Protein AF-A0A4W2DRZ0-F1 (afdb_monomer_lite)

Radius of gyration: 16.77 Å; chains: 1; bounding box: 37×35×49 Å

pLDDT: mean 76.99, std 22.67, range [29.78, 97.44]

Structure (mmCIF, N/CA/C/O backbone):
data_AF-A0A4W2DRZ0-F1
#
_entry.id   AF-A0A4W2DRZ0-F1
#
loop_
_atom_site.group_PDB
_atom_site.id
_atom_site.type_symbol
_atom_site.label_atom_id
_atom_site.label_alt_id
_atom_site.label_comp_id
_atom_site.label_asym_id
_atom_site.label_entity_id
_atom_site.label_seq_id
_atom_site.pdbx_PDB_ins_code
_atom_site.Cartn_x
_atom_site.Cartn_y
_atom_site.Cartn_z
_atom_site.occupancy
_atom_site.B_iso_or_equiv
_atom_site.auth_seq_id
_atom_site.auth_comp_id
_atom_site.auth_asym_id
_atom_site.auth_atom_id
_atom_site.pdbx_PDB_model_num
ATOM 1 N N . MET A 1 1 ? 17.351 -11.139 -10.047 1.00 46.47 1 MET A N 1
ATOM 2 C CA . MET A 1 1 ? 17.031 -11.389 -8.626 1.00 46.47 1 MET A CA 1
ATOM 3 C C . MET A 1 1 ? 15.765 -10.600 -8.319 1.00 46.47 1 MET A C 1
ATOM 5 O O . MET A 1 1 ? 15.829 -9.377 -8.398 1.00 46.47 1 MET A O 1
ATOM 9 N N . PRO A 1 2 ? 14.609 -11.246 -8.095 1.00 58.09 2 PRO A N 1
ATOM 10 C CA . PRO A 1 2 ? 13.411 -10.535 -7.647 1.00 58.09 2 PRO A CA 1
ATOM 11 C C . PRO A 1 2 ? 13.673 -9.862 -6.288 1.00 58.09 2 PRO A C 1
ATOM 13 O O . PRO A 1 2 ? 14.437 -10.391 -5.487 1.00 58.09 2 PRO A O 1
ATOM 16 N N . CYS A 1 3 ? 13.036 -8.716 -6.010 1.00 65.19 3 CYS A N 1
ATOM 17 C CA . CYS A 1 3 ? 13.113 -8.059 -4.689 1.00 65.19 3 CYS A CA 1
ATOM 18 C C . CYS A 1 3 ? 12.355 -8.818 -3.584 1.00 65.19 3 CYS A C 1
ATOM 20 O O . CYS A 1 3 ? 12.276 -8.367 -2.451 1.00 65.19 3 CYS A O 1
ATOM 22 N N . VAL A 1 4 ? 11.816 -9.987 -3.924 1.00 57.69 4 VAL A N 1
ATOM 23 C CA . VAL A 1 4 ? 11.102 -10.921 -3.060 1.00 57.69 4 VAL A CA 1
ATOM 24 C C . VAL A 1 4 ? 11.818 -12.270 -3.138 1.00 57.69 4 VAL A C 1
ATOM 26 O O . VAL A 1 4 ? 12.198 -12.669 -4.241 1.00 57.69 4 VAL A O 1
ATOM 29 N N . PRO A 1 5 ? 11.992 -13.010 -2.028 1.00 39.47 5 PRO A N 1
ATOM 30 C CA . PRO A 1 5 ? 12.426 -14.399 -2.108 1.00 39.47 5 PRO A CA 1
ATOM 31 C C . PRO A 1 5 ? 11.386 -15.223 -2.882 1.00 39.47 5 PRO A C 1
ATOM 33 O O . PRO A 1 5 ? 10.212 -15.253 -2.526 1.00 39.47 5 PRO A O 1
ATOM 36 N N . THR A 1 6 ? 11.821 -15.874 -3.961 1.00 37.12 6 THR A N 1
ATOM 37 C CA . THR A 1 6 ? 10.984 -16.677 -4.861 1.00 37.12 6 THR A CA 1
ATOM 38 C C . THR A 1 6 ? 10.242 -17.774 -4.093 1.00 37.12 6 THR A C 1
ATOM 40 O O . THR A 1 6 ? 10.837 -18.793 -3.743 1.00 37.12 6 THR A O 1
ATOM 43 N N . LEU A 1 7 ? 8.938 -17.611 -3.871 1.00 39.66 7 LEU A N 1
ATOM 44 C CA . LEU A 1 7 ? 8.055 -18.712 -3.501 1.00 39.66 7 LEU A CA 1
ATOM 45 C C . LEU A 1 7 ? 7.063 -18.958 -4.641 1.00 39.66 7 LEU A C 1
ATOM 47 O O . LEU A 1 7 ? 6.184 -18.146 -4.899 1.00 39.66 7 LEU A O 1
ATOM 51 N N . LEU A 1 8 ? 7.239 -20.130 -5.262 1.00 36.38 8 LEU A N 1
ATOM 52 C CA . LEU A 1 8 ? 6.331 -20.858 -6.157 1.00 36.38 8 LEU A CA 1
ATOM 53 C C . LEU A 1 8 ? 6.255 -20.428 -7.636 1.00 36.3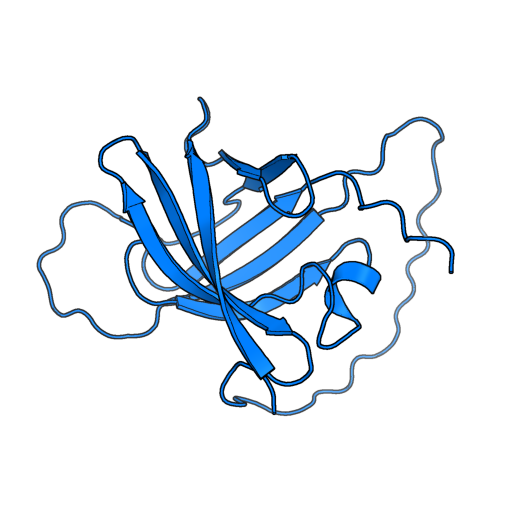8 8 LEU A C 1
ATOM 55 O O . LEU A 1 8 ? 5.526 -19.528 -8.025 1.00 36.38 8 LEU A O 1
ATOM 59 N N . GLY A 1 9 ? 6.966 -21.214 -8.456 1.00 30.34 9 GLY A N 1
ATOM 60 C CA . GLY A 1 9 ? 6.388 -22.025 -9.536 1.00 30.34 9 GLY A CA 1
ATOM 61 C C . GLY A 1 9 ? 5.597 -21.301 -10.621 1.00 30.34 9 GLY A C 1
ATOM 62 O O . GLY A 1 9 ? 4.398 -21.085 -10.480 1.00 30.34 9 GLY A O 1
ATOM 63 N N . GLU A 1 10 ? 6.260 -21.057 -11.751 1.00 36.66 10 GLU A N 1
ATOM 64 C CA . GLU A 1 10 ? 5.648 -20.644 -13.013 1.00 36.66 10 GLU A CA 1
ATOM 65 C C . GLU A 1 10 ? 4.472 -21.567 -13.377 1.00 36.66 10 GLU A C 1
ATOM 67 O O . GLU A 1 10 ? 4.652 -22.743 -13.700 1.00 36.66 10 GLU A O 1
ATOM 72 N N . ARG A 1 11 ? 3.248 -21.031 -13.333 1.00 34.81 11 ARG A N 1
ATOM 73 C CA . ARG A 1 11 ? 2.086 -21.632 -13.986 1.00 34.81 11 ARG A CA 1
ATOM 74 C C . ARG A 1 11 ? 1.738 -20.770 -15.191 1.00 34.81 11 ARG A C 1
ATOM 76 O O . ARG A 1 11 ? 1.434 -19.592 -15.063 1.00 34.81 11 ARG A O 1
ATOM 83 N N . THR A 1 12 ? 1.818 -21.389 -16.358 1.00 35.75 12 THR A N 1
ATOM 84 C CA . THR A 1 12 ? 1.424 -20.859 -17.661 1.00 35.75 12 THR A CA 1
ATOM 85 C C . THR A 1 12 ? -0.037 -20.401 -17.633 1.00 35.75 12 THR A C 1
ATOM 87 O O . THR A 1 12 ? -0.921 -21.190 -17.301 1.00 35.75 12 THR A O 1
ATOM 90 N N . GLU A 1 13 ? -0.299 -19.144 -18.001 1.00 34.00 13 GLU A N 1
ATOM 91 C CA . GLU A 1 13 ? -1.656 -18.627 -18.198 1.00 34.00 13 GLU A CA 1
ATOM 92 C C . GLU A 1 13 ? -2.023 -18.601 -19.685 1.00 34.00 13 GLU A C 1
ATOM 94 O O . GLU A 1 13 ? -1.267 -18.149 -20.547 1.00 34.00 13 GLU A O 1
ATOM 99 N N . HIS A 1 14 ? -3.213 -19.127 -19.970 1.00 35.00 14 HIS A N 1
ATOM 100 C CA . HIS A 1 14 ? -3.851 -19.121 -21.275 1.00 35.00 14 HIS A CA 1
ATOM 101 C C . HIS A 1 14 ? -4.446 -17.740 -21.571 1.00 35.00 14 HIS A C 1
ATOM 103 O O . HIS A 1 14 ? -5.181 -17.170 -20.767 1.00 35.00 14 HIS A O 1
ATOM 109 N N . THR A 1 15 ? -4.172 -17.231 -22.767 1.00 36.28 15 THR A N 1
ATOM 110 C CA . THR A 1 15 ? -4.742 -16.002 -23.316 1.00 36.28 15 THR A CA 1
ATOM 111 C C . THR A 1 15 ? -6.242 -16.155 -23.588 1.00 36.28 15 THR A C 1
ATOM 113 O O . THR A 1 15 ? -6.655 -16.788 -24.556 1.00 36.28 15 THR A O 1
ATOM 116 N N . GLY A 1 16 ? -7.070 -15.526 -22.753 1.00 29.78 16 GLY A N 1
ATOM 117 C CA . GLY A 1 16 ? -8.482 -15.259 -23.028 1.00 29.78 16 GLY A CA 1
ATOM 118 C C . GLY A 1 16 ? -8.703 -13.760 -23.217 1.00 29.78 16 GLY A C 1
ATOM 119 O O . GLY A 1 16 ? -8.703 -13.008 -22.249 1.00 29.78 16 GLY A O 1
ATOM 120 N N . VAL A 1 17 ? -8.878 -13.306 -24.461 1.00 36.09 17 VAL A N 1
ATOM 121 C CA . VAL A 1 17 ? -9.219 -11.907 -24.770 1.00 36.09 17 VAL A CA 1
ATOM 122 C C . VAL A 1 17 ? -10.742 -11.767 -24.762 1.00 36.09 17 VAL A C 1
ATOM 124 O O . VAL A 1 17 ? -11.404 -12.207 -25.700 1.00 36.09 17 VAL A O 1
ATOM 127 N N . SER A 1 18 ? -11.305 -11.147 -23.722 1.00 36.00 18 SER A N 1
ATOM 128 C CA . SER A 1 18 ? -12.694 -10.667 -23.736 1.00 36.00 18 SER A CA 1
ATOM 129 C C . SER A 1 18 ? -12.715 -9.213 -24.209 1.00 36.00 18 SER A C 1
ATOM 131 O O . SER A 1 18 ? -12.084 -8.342 -23.611 1.00 36.00 18 SER A O 1
ATOM 133 N N . GLY A 1 19 ? -1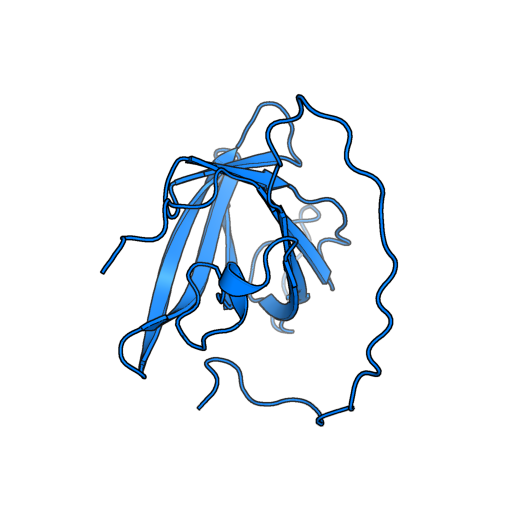3.383 -8.956 -25.335 1.00 37.19 19 GLY A N 1
ATOM 134 C CA . GLY A 1 19 ? -13.496 -7.626 -25.928 1.00 37.19 19 GLY A CA 1
ATOM 135 C C . GLY A 1 19 ? -14.652 -6.832 -25.327 1.00 37.19 19 GLY A C 1
ATOM 136 O O . GLY A 1 19 ? -15.809 -7.209 -25.501 1.00 37.19 19 GLY A O 1
ATOM 137 N N . GLU A 1 20 ? -14.355 -5.692 -24.700 1.00 35.53 20 GLU A N 1
ATOM 138 C CA . GLU A 1 20 ? -15.377 -4.785 -24.165 1.00 35.53 20 GLU A CA 1
ATOM 139 C C . GLU A 1 20 ? -15.528 -3.516 -25.025 1.00 35.53 20 GLU A C 1
ATOM 141 O O . GLU A 1 20 ? -14.551 -2.867 -25.421 1.00 35.53 20 GLU A O 1
ATOM 146 N N . ARG A 1 21 ? -16.783 -3.175 -25.355 1.00 37.78 21 ARG A N 1
ATOM 147 C CA . ARG A 1 21 ? -17.171 -2.020 -26.186 1.00 37.78 21 ARG A CA 1
ATOM 148 C C . ARG A 1 21 ? -16.902 -0.697 -25.455 1.00 37.78 21 ARG A C 1
ATOM 150 O O . ARG A 1 21 ? -17.258 -0.537 -24.295 1.00 37.78 21 ARG A O 1
ATOM 157 N N . ARG A 1 22 ? -16.303 0.274 -26.159 1.00 39.69 22 ARG A N 1
ATOM 158 C CA . ARG A 1 22 ? -15.952 1.609 -25.636 1.00 39.69 22 ARG A CA 1
ATOM 159 C C . ARG A 1 22 ? -17.124 2.591 -25.744 1.00 39.69 22 ARG A C 1
ATOM 161 O O . ARG A 1 22 ? -17.593 2.840 -26.850 1.00 39.69 22 ARG A O 1
ATOM 168 N N . SER A 1 23 ? -17.479 3.236 -24.633 1.00 31.33 23 SER A N 1
ATOM 169 C CA . SER A 1 23 ? -18.234 4.500 -24.621 1.00 31.33 23 SER A CA 1
ATOM 170 C C . SER A 1 23 ? -17.266 5.694 -24.520 1.00 31.33 23 SER A C 1
ATOM 172 O O . SER A 1 23 ? -16.301 5.615 -23.753 1.00 31.33 23 SER A O 1
ATOM 174 N N . PRO A 1 24 ? -17.463 6.797 -25.270 1.00 36.78 24 PRO A N 1
ATOM 175 C CA . PRO A 1 24 ? -16.589 7.965 -25.212 1.00 36.78 24 PRO A CA 1
ATOM 176 C C . PRO A 1 24 ? -17.001 8.897 -24.062 1.00 36.78 24 PRO A C 1
ATOM 178 O O . PRO A 1 24 ? -18.156 9.302 -23.991 1.00 36.78 24 PRO A O 1
ATOM 181 N N . GLY A 1 25 ? -16.059 9.252 -23.179 1.00 39.56 25 GLY A N 1
ATOM 182 C CA . GLY A 1 25 ? -16.252 10.328 -22.190 1.00 39.56 25 GLY A CA 1
ATOM 183 C C . GLY A 1 25 ? -15.763 10.065 -20.762 1.00 39.56 25 GLY A C 1
ATOM 184 O O . GLY A 1 25 ? -15.722 11.001 -19.974 1.00 39.56 25 GLY A O 1
ATOM 185 N N . MET A 1 26 ? -15.352 8.843 -20.408 1.00 32.78 26 MET A N 1
ATOM 186 C CA . MET A 1 26 ? -14.840 8.554 -19.062 1.00 32.78 26 MET A CA 1
ATOM 187 C C . MET A 1 26 ? -13.316 8.730 -19.026 1.00 32.78 26 MET A C 1
ATOM 189 O O . MET A 1 26 ? -12.596 8.052 -19.767 1.00 32.78 26 MET A O 1
ATOM 193 N N . HIS A 1 27 ? -12.803 9.608 -18.159 1.00 42.50 27 HIS A N 1
ATOM 194 C CA . HIS A 1 27 ? -11.394 9.553 -17.771 1.00 42.50 27 HIS A CA 1
ATOM 195 C C . HIS A 1 27 ? -11.122 8.136 -17.248 1.00 42.50 27 HIS A C 1
ATOM 197 O O . HIS A 1 27 ? -11.736 7.712 -16.274 1.00 42.50 27 HIS A O 1
ATOM 203 N N . ARG A 1 28 ? -10.269 7.359 -17.928 1.00 48.75 28 ARG A N 1
ATOM 204 C CA . ARG A 1 28 ? -9.933 6.008 -17.462 1.00 48.75 28 ARG A CA 1
ATOM 205 C C . ARG A 1 28 ? -9.195 6.134 -16.136 1.00 48.75 28 ARG A C 1
ATOM 207 O O . ARG A 1 28 ? -8.061 6.609 -16.107 1.00 48.75 28 ARG A O 1
ATOM 214 N N . HIS A 1 29 ? -9.850 5.722 -15.061 1.00 52.84 29 HIS A N 1
ATOM 215 C CA . HIS A 1 29 ? -9.191 5.460 -13.796 1.00 52.84 29 HIS A CA 1
ATOM 216 C C . HIS A 1 29 ? -8.353 4.201 -13.994 1.00 52.84 29 HIS A C 1
ATOM 218 O O . HIS A 1 29 ? -8.884 3.127 -14.271 1.00 52.84 29 HIS A O 1
ATOM 224 N N . TYR A 1 30 ? -7.033 4.362 -13.966 1.00 63.16 30 TYR A N 1
ATOM 225 C CA . TYR A 1 30 ? -6.123 3.231 -14.004 1.00 63.16 30 TYR A CA 1
ATOM 226 C C . TYR A 1 30 ? -5.860 2.815 -12.563 1.00 63.16 30 TYR A C 1
ATOM 228 O O . TYR A 1 30 ? -5.249 3.570 -11.805 1.00 63.16 30 TYR A O 1
ATOM 236 N N . GLY A 1 31 ? -6.367 1.641 -12.196 1.00 79.75 31 GLY A N 1
ATOM 237 C CA . GLY A 1 31 ? -6.098 0.999 -10.915 1.00 79.75 31 GLY A CA 1
ATOM 238 C C . GLY A 1 31 ? -4.965 -0.016 -11.032 1.00 79.75 31 GLY A C 1
ATOM 239 O O . GLY A 1 31 ? -4.898 -0.764 -12.020 1.00 79.75 31 GLY A O 1
ATOM 240 N N . THR A 1 32 ? -4.102 -0.039 -10.021 1.00 87.44 32 THR A N 1
ATOM 241 C CA . THR A 1 32 ? -3.163 -1.127 -9.739 1.00 87.44 32 THR A CA 1
ATOM 242 C C . THR A 1 32 ? -3.422 -1.626 -8.329 1.00 87.44 32 THR A C 1
ATOM 244 O O . THR A 1 32 ? -3.340 -0.842 -7.390 1.00 87.44 32 THR A O 1
ATOM 247 N N . CYS A 1 33 ? -3.730 -2.908 -8.178 1.00 93.19 33 CYS A N 1
ATOM 248 C CA . CYS A 1 33 ? -4.022 -3.523 -6.894 1.00 93.19 33 CYS A CA 1
ATOM 249 C C . CYS A 1 33 ? -2.918 -4.491 -6.471 1.00 93.19 33 CYS A C 1
ATOM 251 O O . CYS A 1 33 ? -2.325 -5.168 -7.311 1.00 93.19 33 CYS A O 1
ATOM 253 N N . PHE A 1 34 ? -2.681 -4.565 -5.167 1.00 93.06 34 PHE A N 1
ATOM 254 C CA . PHE A 1 34 ? -1.690 -5.403 -4.508 1.00 93.06 34 PHE A CA 1
ATOM 255 C C . PHE A 1 34 ? -2.403 -6.247 -3.459 1.00 93.06 34 PHE A C 1
ATOM 257 O O . PHE A 1 34 ? -3.101 -5.702 -2.606 1.00 93.06 34 PHE A O 1
ATOM 264 N N . LEU A 1 35 ? -2.204 -7.560 -3.503 1.00 92.44 35 LEU A N 1
ATOM 265 C CA . LEU A 1 35 ? -2.546 -8.460 -2.409 1.00 92.44 35 LEU A CA 1
ATOM 266 C C . LEU A 1 35 ? -1.292 -8.658 -1.565 1.00 92.44 35 LEU A C 1
ATOM 268 O O . LEU A 1 35 ? -0.275 -9.120 -2.087 1.00 92.44 35 LEU A O 1
ATOM 272 N N . ALA A 1 36 ? -1.368 -8.345 -0.276 1.00 92.25 36 ALA A N 1
ATOM 273 C CA . ALA A 1 36 ? -0.286 -8.579 0.666 1.00 92.25 36 ALA A CA 1
ATOM 274 C C . ALA A 1 36 ? -0.729 -9.515 1.795 1.00 92.25 36 ALA A C 1
ATOM 276 O O . ALA A 1 36 ? -1.819 -9.359 2.336 1.00 92.25 36 ALA A O 1
ATOM 277 N N . GLY A 1 37 ? 0.122 -10.482 2.144 1.00 89.69 37 GLY A N 1
ATOM 278 C CA . GLY A 1 37 ? -0.053 -11.390 3.277 1.00 89.69 37 GLY A CA 1
ATOM 279 C C . GLY A 1 37 ? 0.845 -10.997 4.448 1.00 89.69 37 GLY A C 1
ATOM 280 O O . GLY A 1 37 ? 1.976 -10.558 4.233 1.00 89.69 37 GLY A O 1
ATOM 281 N N . LYS A 1 38 ? 0.366 -11.124 5.687 1.00 88.94 38 LYS A N 1
ATOM 282 C CA . LYS A 1 38 ? 1.127 -10.713 6.875 1.00 88.94 38 LYS A CA 1
ATOM 283 C C . LYS A 1 38 ? 2.316 -11.651 7.094 1.00 88.94 38 LYS A C 1
ATOM 285 O O . LYS A 1 38 ? 2.184 -12.875 7.014 1.00 88.94 38 LYS A O 1
ATOM 290 N N . LYS A 1 39 ? 3.495 -11.093 7.374 1.00 83.31 39 LYS A N 1
ATOM 291 C CA . LYS A 1 39 ? 4.676 -11.878 7.742 1.00 83.31 39 LYS A CA 1
ATOM 292 C C . LYS A 1 39 ? 4.598 -12.179 9.236 1.00 83.31 39 LYS A C 1
ATOM 294 O O . LYS A 1 39 ? 4.518 -11.280 10.064 1.00 83.31 39 LYS A O 1
ATOM 299 N N . TRP A 1 40 ? 4.598 -13.462 9.572 1.00 65.25 40 TRP A N 1
ATOM 300 C CA . TRP A 1 40 ? 4.419 -13.953 10.934 1.00 65.25 40 TRP A CA 1
ATOM 301 C C . TRP A 1 40 ? 5.615 -13.573 11.813 1.00 65.25 40 TRP A C 1
ATOM 303 O O . TRP A 1 40 ? 6.654 -14.226 11.755 1.00 65.25 40 TRP A O 1
ATOM 313 N N . ALA A 1 41 ? 5.457 -12.514 12.603 1.00 51.75 41 ALA A N 1
ATOM 314 C CA . ALA A 1 41 ? 6.191 -12.241 13.834 1.00 51.75 41 ALA A CA 1
ATOM 315 C C . ALA A 1 41 ? 5.535 -11.038 14.527 1.00 51.75 41 ALA A C 1
ATOM 317 O O . ALA A 1 41 ? 5.953 -9.911 14.303 1.00 51.75 41 ALA A O 1
ATOM 318 N N . ASP A 1 42 ? 4.504 -11.268 15.343 1.00 51.88 42 ASP A N 1
ATOM 319 C CA . ASP A 1 42 ? 4.569 -10.706 16.691 1.00 51.88 42 ASP A CA 1
ATOM 320 C C . ASP A 1 42 ? 3.647 -11.436 17.670 1.00 51.88 42 ASP A C 1
ATOM 322 O O . ASP A 1 42 ? 2.450 -11.626 17.443 1.00 51.88 42 ASP A O 1
ATOM 326 N N . SER A 1 43 ? 4.256 -11.870 18.765 1.00 50.03 43 SER A N 1
ATOM 327 C CA . SER A 1 43 ? 3.612 -12.375 19.968 1.00 50.03 43 SER A CA 1
ATOM 328 C C . SER A 1 43 ? 3.475 -11.195 20.933 1.00 50.03 43 SER A C 1
ATOM 330 O O . SER A 1 43 ? 4.331 -11.003 21.792 1.00 50.03 43 SER A O 1
ATOM 332 N N . GLY A 1 44 ? 2.435 -10.377 20.758 1.00 52.44 44 GLY A N 1
ATOM 333 C CA . GLY A 1 44 ? 2.182 -9.184 21.570 1.00 52.44 44 GLY A CA 1
ATOM 334 C C . GLY A 1 44 ? 0.692 -8.840 21.654 1.00 52.44 44 GLY A C 1
ATOM 335 O O . GLY A 1 44 ? -0.064 -9.105 20.722 1.00 52.44 44 GLY A O 1
ATOM 336 N N . GLU A 1 45 ? 0.285 -8.314 22.812 1.00 47.19 45 GLU A N 1
ATOM 337 C CA . GLU A 1 45 ? -1.087 -8.016 23.260 1.00 47.19 45 GLU A CA 1
ATOM 338 C C . GLU A 1 45 ? -1.937 -7.270 22.208 1.00 47.19 45 GLU A C 1
ATOM 340 O O . GLU A 1 45 ? -1.539 -6.239 21.667 1.00 47.19 45 GLU A O 1
ATOM 345 N N . ARG A 1 46 ? -3.140 -7.794 21.934 1.00 52.97 46 ARG A N 1
ATOM 346 C CA . ARG A 1 46 ? -4.111 -7.240 20.977 1.00 52.97 46 ARG A CA 1
ATOM 347 C C . ARG A 1 46 ? -4.826 -6.031 21.579 1.00 52.97 46 ARG A C 1
ATOM 349 O O . ARG A 1 46 ? -5.741 -6.191 22.382 1.00 52.97 46 ARG A O 1
ATOM 356 N N . THR A 1 47 ? -4.503 -4.843 21.094 1.00 51.28 47 THR A N 1
ATOM 357 C CA . THR A 1 47 ? -5.400 -3.682 21.146 1.00 51.28 47 THR A CA 1
ATOM 358 C C . THR A 1 47 ? -5.742 -3.265 19.721 1.00 51.28 47 THR A C 1
ATOM 360 O O . THR A 1 47 ? -4.833 -2.913 18.977 1.00 51.28 47 THR A O 1
ATOM 363 N N . GLU A 1 48 ? -7.036 -3.324 19.384 1.00 55.19 48 GLU A N 1
ATOM 364 C CA . GLU A 1 48 ? -7.663 -2.993 18.090 1.00 55.19 48 GLU A CA 1
ATOM 365 C C . GLU A 1 48 ? -7.125 -3.749 16.844 1.00 55.19 48 GLU A C 1
ATOM 367 O O . GLU A 1 48 ? -5.960 -4.145 16.776 1.00 55.19 48 GLU A O 1
ATOM 372 N N . PRO A 1 49 ? -7.964 -4.019 15.825 1.00 61.38 49 PRO A N 1
ATOM 373 C CA . PRO A 1 49 ? -7.504 -4.602 14.568 1.00 61.38 49 PRO A CA 1
ATOM 374 C C . PRO A 1 49 ? -6.700 -3.563 13.772 1.00 61.38 49 PRO A C 1
ATOM 376 O O . PRO A 1 49 ? -7.247 -2.760 13.022 1.00 61.38 49 PRO A O 1
ATOM 379 N N . VAL A 1 50 ? -5.378 -3.575 13.944 1.00 73.75 50 VAL A N 1
ATOM 380 C CA . VAL A 1 50 ? -4.457 -2.650 13.273 1.00 73.75 50 VAL A CA 1
ATOM 381 C C . VAL A 1 50 ? -3.647 -3.398 12.210 1.00 73.75 50 VAL A C 1
ATOM 383 O O . VAL A 1 50 ? -3.059 -4.445 12.479 1.00 73.75 50 VAL A O 1
ATOM 386 N N . VAL A 1 51 ? -3.545 -2.836 11.000 1.00 87.88 51 VAL A N 1
ATOM 387 C CA . VAL A 1 51 ? -2.738 -3.394 9.890 1.00 87.88 51 VAL A CA 1
ATOM 388 C C . VAL A 1 51 ? -1.218 -3.341 10.132 1.00 87.88 51 VAL A C 1
ATOM 390 O O . VAL A 1 51 ? -0.446 -3.691 9.245 1.00 87.88 51 VAL A O 1
ATOM 393 N N . ALA A 1 52 ? -0.767 -2.922 11.314 1.00 91.62 52 ALA A N 1
ATOM 394 C CA . ALA A 1 52 ? 0.633 -2.646 11.611 1.00 91.62 52 ALA A CA 1
ATOM 395 C C . ALA A 1 52 ? 1.539 -3.880 11.479 1.00 91.62 52 ALA A C 1
ATOM 397 O O . ALA A 1 52 ? 1.129 -5.002 11.796 1.00 91.62 52 ALA A O 1
ATOM 398 N N . GLY A 1 53 ? 2.783 -3.654 11.066 1.00 92.44 53 GLY A N 1
ATOM 399 C CA . GLY A 1 53 ? 3.848 -4.649 11.031 1.00 92.44 53 GLY A CA 1
ATOM 400 C C . GLY A 1 53 ? 4.153 -5.173 9.633 1.00 92.44 53 GLY A C 1
ATOM 401 O O . GLY A 1 53 ? 3.685 -4.645 8.628 1.00 92.44 53 GLY A O 1
ATOM 402 N N . MET A 1 54 ? 4.948 -6.240 9.588 1.00 93.50 54 MET A N 1
ATOM 403 C CA . MET A 1 54 ? 5.554 -6.737 8.357 1.00 93.50 54 MET A CA 1
ATOM 404 C C . MET A 1 54 ? 4.544 -7.442 7.439 1.00 93.50 54 MET A C 1
ATOM 406 O O . MET A 1 54 ? 3.774 -8.305 7.870 1.00 93.50 54 MET A O 1
ATOM 410 N N . TRP A 1 55 ? 4.628 -7.159 6.142 1.00 94.00 55 TRP A N 1
ATOM 411 C CA . TRP A 1 55 ? 3.804 -7.747 5.088 1.00 94.00 55 TRP A CA 1
ATOM 412 C C . TRP A 1 55 ? 4.657 -8.291 3.943 1.00 94.00 55 TRP A C 1
ATOM 414 O O . TRP A 1 55 ? 5.852 -8.028 3.825 1.00 94.00 55 TRP A O 1
ATOM 424 N N . HIS A 1 56 ? 4.024 -9.094 3.096 1.00 92.94 56 HIS A N 1
ATOM 425 C CA . HIS A 1 56 ? 4.616 -9.646 1.896 1.00 92.94 56 HIS A CA 1
ATOM 426 C C . HIS A 1 56 ? 3.654 -9.525 0.723 1.00 92.94 56 HIS A C 1
ATOM 428 O O . HIS A 1 56 ? 2.532 -10.014 0.799 1.00 92.94 56 HIS A O 1
ATOM 434 N N . THR A 1 57 ? 4.082 -8.912 -0.379 1.00 93.88 57 THR A N 1
ATOM 435 C CA . THR A 1 57 ? 3.244 -8.844 -1.586 1.00 93.88 57 THR A CA 1
ATOM 436 C C . THR A 1 57 ? 3.166 -10.213 -2.260 1.00 93.88 57 THR A C 1
ATOM 438 O O . THR A 1 57 ? 4.184 -10.759 -2.671 1.00 93.88 57 THR A O 1
ATOM 441 N N . VAL A 1 58 ? 1.952 -10.748 -2.381 1.00 94.12 58 VAL A N 1
ATOM 442 C CA . VAL A 1 58 ? 1.644 -12.068 -2.952 1.00 94.12 58 VAL A CA 1
ATOM 443 C C . VAL A 1 58 ? 1.289 -11.958 -4.432 1.00 94.12 58 VAL A C 1
ATOM 445 O O . VAL A 1 58 ? 1.746 -12.758 -5.242 1.00 94.12 58 VAL A O 1
ATOM 448 N N . ALA A 1 59 ? 0.472 -10.968 -4.793 1.00 94.06 59 ALA A N 1
ATOM 449 C CA . ALA A 1 59 ? 0.003 -10.777 -6.161 1.00 94.06 59 ALA A CA 1
ATOM 450 C C . ALA A 1 59 ? -0.206 -9.293 -6.477 1.00 94.06 59 ALA A C 1
ATOM 452 O O . ALA A 1 59 ? -0.452 -8.481 -5.583 1.00 94.06 59 ALA A O 1
ATOM 453 N N . MET A 1 60 ? -0.127 -8.952 -7.764 1.00 94.81 60 MET A N 1
ATOM 454 C CA . MET A 1 60 ? -0.404 -7.612 -8.278 1.00 94.81 60 MET A CA 1
ATOM 455 C C . MET A 1 60 ? -1.270 -7.709 -9.531 1.00 94.81 60 MET A C 1
ATOM 457 O O . MET A 1 60 ? -1.087 -8.613 -10.343 1.00 94.81 60 MET A O 1
ATOM 461 N N . ALA A 1 61 ? -2.169 -6.751 -9.716 1.00 94.00 61 ALA A N 1
ATOM 462 C CA . ALA A 1 61 ? -2.978 -6.620 -10.920 1.00 94.00 61 ALA A CA 1
ATOM 463 C C . ALA A 1 61 ? -3.009 -5.157 -11.357 1.00 94.00 61 ALA A C 1
ATOM 465 O O . ALA A 1 61 ? -3.091 -4.263 -10.520 1.00 94.00 61 ALA A O 1
ATOM 466 N N . ALA A 1 62 ? -2.963 -4.890 -12.660 1.00 92.12 62 ALA A N 1
ATOM 467 C CA . ALA A 1 62 ? -3.071 -3.535 -13.184 1.00 92.12 62 ALA A CA 1
ATOM 468 C C . ALA A 1 62 ? -3.965 -3.487 -14.418 1.00 92.12 62 ALA A C 1
ATOM 470 O O . ALA A 1 62 ? -3.854 -4.306 -15.324 1.00 92.12 62 ALA A O 1
ATOM 471 N N . SER A 1 63 ? -4.799 -2.454 -14.480 1.00 89.25 63 SER A N 1
ATOM 472 C CA . SER A 1 63 ? -5.593 -2.118 -15.671 1.00 89.25 63 SER A CA 1
ATOM 473 C C . SER A 1 63 ? -4.736 -1.691 -16.875 1.00 89.25 63 SER A C 1
ATOM 475 O O . SER A 1 63 ? -5.174 -1.789 -18.020 1.00 89.25 63 SER A O 1
ATOM 477 N N . ASN A 1 64 ? -3.512 -1.215 -16.626 1.00 87.44 64 ASN A N 1
ATOM 478 C CA . ASN A 1 64 ? -2.486 -0.968 -17.634 1.00 87.44 64 ASN A CA 1
ATOM 479 C C . ASN A 1 64 ? -1.234 -1.772 -17.266 1.00 87.44 64 ASN A C 1
ATOM 481 O O . ASN A 1 64 ? -0.523 -1.412 -16.327 1.00 87.44 64 ASN A O 1
ATOM 485 N N . MET A 1 65 ? -0.969 -2.842 -18.015 1.00 86.69 65 MET A N 1
ATOM 486 C CA . MET A 1 65 ? 0.137 -3.768 -17.752 1.00 86.69 65 MET A CA 1
ATOM 487 C C . MET A 1 65 ? 1.515 -3.091 -17.767 1.00 86.69 65 MET A C 1
ATOM 489 O O . MET A 1 65 ? 2.386 -3.466 -16.990 1.00 86.69 65 MET A O 1
ATOM 493 N N . LEU A 1 66 ? 1.679 -1.984 -18.503 1.00 88.69 66 LEU A N 1
ATOM 494 C CA . LEU A 1 66 ? 2.929 -1.210 -18.546 1.00 88.69 66 LEU A CA 1
ATOM 495 C C . LEU A 1 66 ? 3.356 -0.651 -17.178 1.00 88.69 66 LEU A C 1
ATOM 497 O O . LEU A 1 66 ? 4.502 -0.243 -17.000 1.00 88.69 66 LEU A O 1
ATOM 501 N N . LEU A 1 67 ? 2.447 -0.630 -16.198 1.00 88.25 67 LEU A N 1
ATOM 502 C CA . LEU A 1 67 ? 2.754 -0.253 -14.821 1.00 88.25 67 LEU A CA 1
ATOM 503 C C . LEU A 1 67 ? 3.545 -1.339 -14.064 1.00 88.25 67 LEU A C 1
ATOM 505 O O . LEU A 1 67 ? 4.228 -1.002 -13.094 1.00 88.25 67 LEU A O 1
ATOM 509 N N . LEU A 1 68 ? 3.471 -2.601 -14.515 1.00 91.06 68 LEU A N 1
ATOM 510 C CA . LEU A 1 68 ? 4.005 -3.799 -13.850 1.00 91.06 68 LEU A CA 1
ATOM 511 C C . LEU A 1 68 ? 4.927 -4.674 -14.728 1.00 91.06 68 LEU A C 1
ATOM 513 O O . LEU A 1 68 ? 5.708 -5.449 -14.173 1.00 91.06 68 LEU A O 1
ATOM 517 N N . ASP A 1 69 ? 4.849 -4.573 -16.060 1.00 89.00 69 ASP A N 1
ATOM 518 C CA . ASP A 1 69 ? 5.521 -5.494 -16.996 1.00 89.00 69 ASP A CA 1
ATOM 519 C C . ASP A 1 69 ? 7.047 -5.506 -16.848 1.00 89.00 69 ASP A C 1
ATOM 521 O O . ASP A 1 69 ? 7.671 -6.566 -16.812 1.00 89.00 69 ASP A O 1
ATOM 525 N N . ALA A 1 70 ? 7.664 -4.330 -16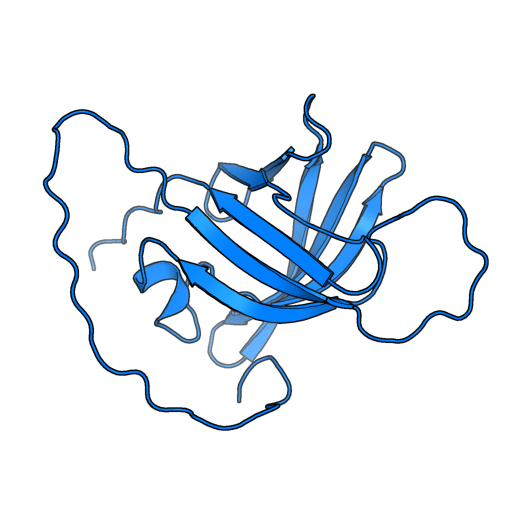.727 1.00 89.75 70 ALA A N 1
ATOM 526 C CA . ALA A 1 70 ? 9.103 -4.224 -16.515 1.00 89.75 70 ALA A CA 1
ATOM 527 C C . ALA A 1 70 ? 9.472 -4.524 -15.052 1.00 89.75 70 ALA A C 1
ATOM 529 O O . ALA A 1 70 ? 8.751 -4.131 -14.135 1.00 89.75 70 ALA A O 1
ATOM 530 N N . GLU A 1 71 ? 10.647 -5.123 -14.806 1.00 88.19 71 GLU A N 1
ATOM 531 C CA . GLU A 1 71 ? 11.176 -5.281 -13.437 1.00 88.19 71 GLU A CA 1
ATOM 532 C C . GLU A 1 71 ? 11.243 -3.935 -12.695 1.00 88.19 71 GLU A C 1
ATOM 534 O O . GLU A 1 71 ? 10.948 -3.876 -11.507 1.00 88.19 71 GLU A O 1
ATOM 539 N N . SER A 1 72 ? 11.584 -2.860 -13.412 1.00 89.31 72 SER A N 1
ATOM 540 C CA . SER A 1 72 ? 11.615 -1.470 -12.939 1.00 89.31 72 SER A CA 1
ATOM 541 C C . SER A 1 72 ? 10.311 -0.703 -13.201 1.00 89.31 72 SER A C 1
ATOM 543 O O . SER A 1 72 ? 10.300 0.532 -13.206 1.00 89.31 72 SER A O 1
ATOM 545 N N . GLY A 1 73 ? 9.209 -1.422 -13.445 1.00 90.12 73 GLY A N 1
ATOM 546 C CA . GLY A 1 73 ? 7.891 -0.851 -13.701 1.00 90.12 73 GLY A CA 1
ATOM 547 C C . GLY A 1 73 ? 7.512 0.182 -12.633 1.00 90.12 73 GLY A C 1
ATOM 548 O O . GLY A 1 73 ? 7.855 0.025 -11.456 1.00 90.12 73 GLY A O 1
ATOM 549 N N . PRO A 1 74 ? 6.825 1.275 -13.007 1.00 89.81 74 PRO A N 1
ATOM 550 C CA . PRO A 1 74 ? 6.628 2.415 -12.117 1.00 89.81 74 PRO A CA 1
ATOM 551 C C . PRO A 1 74 ? 5.902 2.041 -10.823 1.00 89.81 74 PRO A C 1
ATOM 553 O O . PRO A 1 74 ? 6.251 2.598 -9.780 1.00 89.81 74 PRO A O 1
ATOM 556 N N . LEU A 1 75 ? 4.965 1.085 -10.892 1.00 90.94 75 LEU A N 1
ATOM 557 C CA . LEU A 1 75 ? 4.191 0.579 -9.758 1.00 90.94 75 LEU A CA 1
ATOM 558 C C . LEU A 1 75 ? 4.524 -0.881 -9.411 1.00 90.94 75 LEU A C 1
ATOM 560 O O . LEU A 1 75 ? 3.821 -1.481 -8.606 1.00 90.94 75 LEU A O 1
ATOM 564 N N . ARG A 1 76 ? 5.594 -1.460 -9.977 1.00 92.19 76 ARG A N 1
ATOM 565 C CA . ARG A 1 76 ? 6.079 -2.786 -9.571 1.00 92.19 76 ARG A CA 1
ATOM 566 C C . ARG A 1 76 ? 6.871 -2.665 -8.268 1.00 92.19 76 ARG A C 1
ATOM 568 O O . ARG A 1 76 ? 8.101 -2.631 -8.263 1.00 92.19 76 ARG A O 1
ATOM 575 N N . VAL A 1 77 ? 6.134 -2.544 -7.172 1.00 92.88 77 VAL A N 1
ATOM 576 C CA . VAL A 1 77 ? 6.647 -2.365 -5.810 1.00 92.88 77 VAL A CA 1
ATOM 577 C C . VAL A 1 77 ? 6.191 -3.505 -4.911 1.00 92.88 77 VAL A C 1
ATOM 579 O O . VAL A 1 77 ? 5.172 -4.140 -5.175 1.00 92.88 77 VAL A O 1
ATOM 582 N N . TYR A 1 78 ? 6.943 -3.757 -3.846 1.00 94.38 78 TYR A N 1
ATOM 583 C CA . TYR A 1 78 ? 6.663 -4.829 -2.897 1.00 94.38 78 TYR A CA 1
ATOM 584 C C . TYR A 1 78 ? 6.555 -4.234 -1.499 1.00 94.38 78 TYR A C 1
ATOM 586 O O . TYR A 1 78 ? 7.529 -3.681 -1.003 1.00 94.38 78 TYR A O 1
ATOM 594 N N . VAL A 1 79 ? 5.377 -4.323 -0.886 1.00 93.75 79 VAL A N 1
ATOM 595 C CA . VAL A 1 79 ? 5.141 -3.869 0.492 1.00 93.75 79 VAL A CA 1
ATOM 596 C C . VAL A 1 79 ? 5.936 -4.742 1.461 1.00 93.75 79 VAL A C 1
ATOM 598 O O . VAL A 1 79 ? 5.874 -5.970 1.361 1.00 93.75 79 VAL A O 1
ATOM 601 N N . GLU A 1 80 ? 6.642 -4.100 2.390 1.00 93.44 80 GLU A N 1
ATOM 602 C CA . GLU A 1 80 ? 7.420 -4.748 3.449 1.00 93.44 80 GLU A CA 1
ATOM 603 C C . GLU A 1 80 ? 6.856 -4.504 4.840 1.00 93.44 80 GLU A C 1
ATOM 605 O O . GLU A 1 80 ? 6.783 -5.444 5.626 1.00 93.44 80 GLU A O 1
ATOM 610 N N . ASP A 1 81 ? 6.460 -3.271 5.149 1.00 93.62 81 ASP A N 1
ATOM 611 C CA . ASP A 1 81 ? 5.997 -2.885 6.481 1.00 93.62 81 ASP A CA 1
ATOM 612 C C . ASP A 1 81 ? 4.923 -1.802 6.373 1.00 93.62 81 ASP A C 1
ATOM 614 O O . ASP A 1 81 ? 4.988 -0.920 5.510 1.00 93.62 81 ASP A O 1
ATOM 618 N N . LEU A 1 82 ? 3.927 -1.890 7.247 1.00 93.94 82 LEU A N 1
ATOM 619 C CA . LEU A 1 82 ? 2.851 -0.918 7.375 1.00 93.94 82 LEU A CA 1
ATOM 620 C C . LEU A 1 82 ? 2.884 -0.343 8.784 1.00 93.94 82 LEU A C 1
ATOM 622 O O . LEU A 1 82 ? 2.792 -1.081 9.764 1.00 93.94 82 LEU A O 1
ATOM 626 N N . LYS A 1 83 ? 2.963 0.981 8.893 1.00 94.50 83 LYS A N 1
ATOM 627 C CA . LYS A 1 83 ? 3.050 1.679 10.176 1.00 94.50 83 LYS A CA 1
ATOM 628 C C . LYS A 1 83 ? 1.996 2.785 10.242 1.00 94.50 83 LYS A C 1
ATOM 630 O O . LYS A 1 83 ? 2.223 3.887 9.741 1.00 94.50 83 LYS A O 1
ATOM 635 N N . PRO A 1 84 ? 0.821 2.498 10.820 1.00 92.81 84 PRO A N 1
ATOM 636 C CA . PRO A 1 84 ? -0.174 3.524 11.104 1.00 92.81 84 PRO A CA 1
ATOM 637 C C . PRO A 1 84 ? 0.380 4.568 12.077 1.00 92.81 84 PRO A C 1
ATOM 639 O O . PRO A 1 84 ? 1.085 4.220 13.027 1.00 92.81 84 PRO A O 1
ATOM 642 N N . THR A 1 85 ? 0.050 5.838 11.861 1.00 92.88 85 THR A N 1
ATOM 643 C CA . THR A 1 85 ? 0.436 6.938 12.751 1.00 92.88 85 THR A CA 1
ATOM 644 C C . THR A 1 85 ? -0.676 7.246 13.760 1.00 92.88 85 THR A C 1
ATOM 646 O O . THR A 1 85 ? -1.843 6.931 13.506 1.00 92.88 85 THR A O 1
ATOM 649 N N . PRO A 1 86 ? -0.366 7.892 14.901 1.00 90.94 86 PRO A N 1
ATOM 650 C CA . PRO A 1 86 ? -1.386 8.354 15.849 1.00 90.94 86 PRO A CA 1
ATOM 651 C C . PRO A 1 86 ? -2.417 9.304 15.223 1.00 90.94 86 PRO A C 1
ATOM 653 O O . PRO A 1 86 ? -3.570 9.350 15.648 1.00 90.94 86 PRO A O 1
ATOM 656 N N . GLU A 1 87 ? -2.013 10.058 14.202 1.00 92.00 87 GLU A N 1
ATOM 657 C CA . GLU A 1 87 ? -2.875 10.980 13.471 1.00 92.00 87 GLU A CA 1
ATOM 658 C C . GLU A 1 87 ? -3.818 10.250 12.508 1.00 92.00 87 GLU A C 1
ATOM 660 O O . GLU A 1 87 ? -4.779 10.866 12.052 1.00 92.00 87 GLU A O 1
ATOM 665 N N . GLY A 1 88 ? -3.601 8.958 12.243 1.00 90.81 88 GLY A N 1
ATOM 666 C CA . GLY A 1 88 ? -4.399 8.119 11.346 1.00 90.81 88 GLY A CA 1
ATOM 667 C C . GLY A 1 88 ? -3.839 7.993 9.928 1.00 90.81 88 GLY A C 1
ATOM 668 O O . GLY A 1 88 ? -4.482 7.360 9.093 1.00 90.81 88 GLY A O 1
ATOM 669 N N . ASP A 1 89 ? -2.668 8.570 9.654 1.00 94.88 89 ASP A N 1
ATOM 670 C CA . ASP A 1 89 ? -1.946 8.355 8.399 1.00 94.88 89 ASP A CA 1
ATOM 671 C C . ASP A 1 89 ? -1.297 6.960 8.391 1.00 94.88 89 ASP A C 1
ATOM 673 O O . ASP A 1 89 ? -1.264 6.251 9.400 1.00 94.88 89 ASP A O 1
ATOM 677 N N . LEU A 1 90 ? -0.770 6.551 7.241 1.00 93.75 90 LEU A N 1
ATOM 678 C CA . LEU A 1 90 ? -0.117 5.263 7.060 1.00 93.75 90 LEU A CA 1
ATOM 679 C C . LEU A 1 90 ? 1.240 5.443 6.379 1.00 93.75 90 LEU A C 1
ATOM 681 O O . LEU A 1 90 ? 1.322 5.793 5.201 1.00 93.75 90 LEU A O 1
ATOM 685 N N . GLU A 1 91 ? 2.314 5.144 7.104 1.00 96.00 91 GLU A N 1
ATOM 686 C CA . GLU A 1 91 ? 3.636 4.977 6.511 1.00 96.00 91 GLU A CA 1
ATOM 687 C C . GLU A 1 91 ? 3.740 3.567 5.908 1.00 96.00 91 GLU A C 1
ATOM 689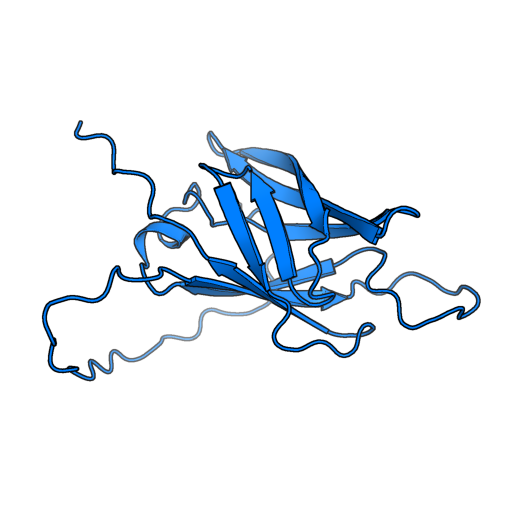 O O . GLU A 1 91 ? 3.476 2.560 6.569 1.00 96.00 91 GLU A O 1
ATOM 694 N N . ILE A 1 92 ? 4.109 3.500 4.630 1.00 95.00 92 ILE A N 1
ATOM 695 C CA . ILE A 1 92 ? 4.247 2.264 3.858 1.00 95.00 92 ILE A CA 1
ATOM 696 C C . ILE A 1 92 ? 5.710 2.127 3.455 1.00 95.00 92 ILE A C 1
ATOM 698 O O . ILE A 1 92 ? 6.217 2.925 2.660 1.00 95.00 92 ILE A O 1
ATOM 702 N N . LEU A 1 93 ? 6.372 1.094 3.967 1.00 95.62 93 LEU A N 1
ATOM 703 C CA . LEU A 1 93 ? 7.702 0.703 3.524 1.00 95.62 93 LEU A CA 1
ATOM 704 C C . LEU A 1 93 ? 7.581 -0.268 2.356 1.00 95.62 93 LEU A C 1
ATOM 706 O O . LEU A 1 93 ? 6.838 -1.251 2.425 1.00 95.62 93 LEU A O 1
ATOM 710 N N . LEU A 1 94 ? 8.302 0.008 1.274 1.00 94.56 94 LEU A N 1
ATOM 711 C CA . LEU A 1 94 ? 8.288 -0.827 0.084 1.00 94.56 94 LEU A CA 1
ATOM 712 C C . LEU A 1 94 ? 9.677 -1.009 -0.515 1.00 94.56 94 LEU A C 1
ATOM 714 O O . LEU A 1 94 ? 10.531 -0.133 -0.424 1.00 94.56 94 LEU A O 1
ATOM 718 N N . GLN A 1 95 ? 9.863 -2.118 -1.219 1.00 94.75 95 GLN A N 1
ATOM 719 C CA . GLN A 1 95 ? 11.011 -2.352 -2.086 1.00 94.75 95 GLN A CA 1
ATOM 720 C C . GLN A 1 95 ? 10.632 -2.061 -3.527 1.00 94.75 95 GLN A C 1
ATOM 722 O O . GLN A 1 95 ? 9.577 -2.480 -4.019 1.00 94.75 95 GLN A O 1
ATOM 727 N N . LYS A 1 96 ? 11.533 -1.391 -4.238 1.00 92.81 96 LYS A N 1
ATOM 728 C CA . LYS A 1 96 ? 11.424 -1.165 -5.674 1.00 92.81 96 LYS A CA 1
ATOM 729 C C . LYS A 1 96 ? 12.723 -1.521 -6.367 1.00 92.81 96 LYS A C 1
ATOM 731 O O . LYS A 1 96 ? 13.803 -1.218 -5.875 1.00 92.81 96 LYS A O 1
ATOM 736 N N . ARG A 1 97 ? 12.613 -2.113 -7.554 1.00 91.12 97 ARG A N 1
ATOM 737 C CA . ARG A 1 97 ? 13.778 -2.368 -8.394 1.00 91.12 97 ARG A CA 1
ATOM 738 C C . ARG A 1 97 ? 14.157 -1.116 -9.180 1.00 91.12 97 ARG A C 1
ATOM 740 O O . ARG A 1 97 ? 13.402 -0.662 -10.039 1.00 91.12 97 ARG A O 1
ATOM 747 N N . GLU A 1 98 ? 15.334 -0.577 -8.903 1.00 91.31 98 GLU A N 1
ATOM 748 C CA . GLU A 1 98 ? 15.912 0.583 -9.583 1.00 91.31 98 GLU A CA 1
ATOM 749 C C . GLU A 1 98 ? 17.359 0.248 -9.953 1.00 91.31 98 GLU A C 1
ATOM 751 O O . GLU A 1 98 ? 18.101 -0.277 -9.134 1.00 91.31 98 GLU A O 1
ATOM 756 N N . ASN A 1 99 ? 17.759 0.492 -11.206 1.00 88.69 99 ASN A N 1
ATOM 757 C CA . ASN A 1 99 ? 19.122 0.219 -11.694 1.00 88.69 99 ASN A CA 1
ATOM 758 C C . ASN A 1 99 ? 19.652 -1.193 -11.355 1.00 88.69 99 ASN A C 1
ATOM 760 O O . ASN A 1 99 ? 20.819 -1.363 -11.026 1.00 88.69 99 ASN A O 1
ATOM 764 N N . HIS A 1 100 ? 18.789 -2.212 -11.461 1.00 85.88 100 HIS A N 1
ATOM 765 C CA . HIS A 1 100 ? 19.067 -3.621 -11.130 1.00 85.88 100 HIS A CA 1
ATOM 766 C C . HIS A 1 100 ? 19.271 -3.947 -9.640 1.00 85.88 100 HIS A C 1
ATOM 768 O O . HIS A 1 100 ? 19.472 -5.121 -9.310 1.00 85.88 100 HIS A O 1
ATOM 774 N N . GLU A 1 101 ? 19.113 -2.970 -8.753 1.00 90.31 101 GLU A N 1
ATOM 775 C CA . GLU A 1 101 ? 19.165 -3.121 -7.299 1.00 90.31 101 GLU A CA 1
ATOM 776 C C . GLU A 1 101 ? 17.765 -3.004 -6.689 1.00 90.31 101 GLU A C 1
ATOM 778 O O . GLU A 1 101 ? 16.852 -2.441 -7.295 1.00 90.31 101 GLU A O 1
ATOM 783 N N . CYS A 1 102 ? 17.579 -3.575 -5.499 1.00 92.25 102 CYS A N 1
ATOM 784 C CA . CYS A 1 102 ? 16.363 -3.382 -4.714 1.00 92.25 102 CYS A CA 1
ATOM 785 C C . CYS A 1 102 ? 16.610 -2.240 -3.740 1.00 92.25 102 CYS A C 1
ATOM 787 O O . CYS A 1 102 ? 17.533 -2.295 -2.930 1.00 92.25 102 CYS A O 1
ATOM 789 N N . VAL A 1 103 ? 15.817 -1.188 -3.893 1.00 93.50 103 VAL A N 1
ATOM 790 C CA . VAL A 1 103 ? 15.925 0.045 -3.131 1.00 93.50 103 VAL A CA 1
ATOM 791 C C . VAL A 1 103 ? 14.666 0.189 -2.295 1.00 93.50 103 VAL A C 1
ATOM 793 O O . VAL A 1 103 ? 13.549 0.166 -2.823 1.00 93.50 103 VAL A O 1
ATOM 796 N N . GLU A 1 104 ? 14.865 0.380 -0.999 1.00 95.56 104 GLU A N 1
ATOM 797 C CA . GLU A 1 104 ? 13.803 0.696 -0.058 1.00 95.56 104 GLU A CA 1
ATOM 798 C C . GLU A 1 104 ? 13.257 2.106 -0.331 1.00 95.56 104 GLU A C 1
ATOM 800 O O . GLU A 1 104 ? 14.008 3.049 -0.603 1.00 95.56 104 GLU A O 1
ATOM 805 N N . LYS A 1 105 ? 11.936 2.260 -0.280 1.00 94.56 105 LYS A N 1
ATOM 806 C CA . LYS A 1 105 ? 11.249 3.549 -0.325 1.00 94.56 105 LYS A CA 1
ATOM 807 C C . LYS A 1 105 ? 10.207 3.591 0.778 1.00 94.56 105 LYS A C 1
ATOM 809 O O . LYS A 1 105 ? 9.528 2.604 1.045 1.00 94.56 105 LYS A O 1
ATOM 814 N N . THR A 1 106 ? 10.008 4.781 1.317 1.00 95.94 106 THR A N 1
ATOM 815 C CA . THR A 1 106 ? 8.946 5.066 2.276 1.00 95.94 106 THR A CA 1
ATOM 816 C C . THR A 1 106 ? 7.916 5.965 1.612 1.00 95.94 106 THR A C 1
ATOM 818 O O . THR A 1 106 ? 8.267 7.004 1.048 1.00 95.94 106 THR A O 1
ATOM 821 N N . LEU A 1 107 ? 6.646 5.572 1.664 1.00 95.00 107 LEU A N 1
ATOM 822 C CA . LEU A 1 107 ? 5.521 6.401 1.244 1.00 95.00 107 LEU A CA 1
ATOM 823 C C . LEU A 1 107 ? 4.713 6.816 2.466 1.00 95.00 107 LEU A C 1
ATOM 825 O O . LEU A 1 107 ? 4.403 5.982 3.309 1.00 95.00 107 LEU A O 1
ATOM 829 N N . MET A 1 108 ? 4.332 8.089 2.524 1.00 96.31 108 MET A N 1
ATOM 830 C CA . MET A 1 108 ? 3.372 8.581 3.507 1.00 96.31 108 MET A CA 1
ATOM 831 C C . MET A 1 108 ? 2.000 8.685 2.843 1.00 96.31 108 MET A C 1
ATOM 833 O O . MET A 1 108 ? 1.793 9.536 1.973 1.00 96.31 108 MET A O 1
ATOM 837 N N . ALA A 1 109 ? 1.089 7.791 3.215 1.00 95.94 109 ALA A N 1
ATOM 838 C CA . ALA A 1 109 ? -0.296 7.799 2.776 1.00 95.94 109 ALA A CA 1
ATOM 839 C C . ALA A 1 109 ? -1.138 8.551 3.816 1.00 95.94 109 ALA A C 1
ATOM 841 O O . ALA A 1 109 ? -1.305 8.109 4.947 1.00 95.94 109 ALA A O 1
ATOM 842 N N . GLN A 1 110 ? -1.633 9.718 3.433 1.00 97.44 110 GLN A N 1
ATOM 843 C CA . GLN A 1 110 ? -2.392 10.617 4.293 1.00 97.44 110 GLN A CA 1
ATOM 844 C C . GLN A 1 110 ? -3.833 10.137 4.398 1.00 97.44 110 GLN A C 1
ATOM 846 O O . GLN A 1 110 ? -4.436 9.772 3.385 1.00 97.44 110 GLN A O 1
ATOM 851 N N . LYS A 1 111 ? -4.399 10.153 5.601 1.00 95.38 111 LYS A N 1
ATOM 852 C CA . LYS A 1 111 ? -5.802 9.803 5.810 1.00 95.38 111 LYS A CA 1
ATOM 853 C C . LYS A 1 111 ? -6.727 10.743 5.049 1.00 95.38 111 LYS A C 1
ATOM 855 O O . LYS A 1 111 ? -6.425 11.920 4.840 1.00 95.38 111 LYS A O 1
ATOM 860 N N . THR A 1 112 ? -7.904 10.240 4.710 1.00 95.50 112 THR A N 1
ATOM 861 C CA . THR A 1 112 ? -9.004 11.069 4.217 1.00 95.50 112 THR A CA 1
ATOM 862 C C . THR A 1 112 ? -10.187 11.012 5.182 1.00 95.50 112 THR A C 1
ATOM 864 O O . THR A 1 112 ? -10.094 10.429 6.261 1.00 95.50 112 THR A O 1
ATOM 867 N N . GLU A 1 113 ? -11.297 11.656 4.822 1.00 95.06 113 GLU A N 1
ATOM 868 C CA . GLU A 1 113 ? -12.559 11.528 5.562 1.00 95.06 113 GLU A CA 1
ATOM 869 C C . GLU A 1 113 ? -13.095 10.086 5.537 1.00 95.06 113 GLU A C 1
ATOM 871 O O . GLU A 1 113 ? -13.769 9.667 6.477 1.00 95.06 113 GLU A O 1
ATOM 876 N N . ASP A 1 114 ? -12.775 9.326 4.484 1.00 93.25 114 ASP A N 1
ATOM 877 C CA . ASP A 1 114 ? -13.071 7.900 4.391 1.00 93.25 114 ASP A CA 1
ATOM 878 C C . ASP A 1 114 ? -11.892 7.094 4.974 1.00 93.25 114 ASP A C 1
ATOM 880 O O . ASP A 1 114 ? -10.785 7.153 4.429 1.00 93.25 114 ASP A O 1
ATOM 884 N N . PRO A 1 115 ? -12.092 6.324 6.060 1.00 88.12 115 PRO A N 1
ATOM 885 C CA . PRO A 1 115 ? -11.021 5.569 6.711 1.00 88.12 115 PRO A CA 1
ATOM 886 C C . PRO A 1 115 ? -10.442 4.442 5.841 1.00 88.12 115 PRO A C 1
ATOM 888 O O . PRO A 1 115 ? -9.358 3.945 6.139 1.00 88.12 115 PRO A O 1
ATOM 891 N N . ALA A 1 116 ? -11.138 4.029 4.776 1.00 90.12 116 ALA A N 1
ATOM 892 C CA . ALA A 1 116 ? -10.645 3.043 3.819 1.00 90.12 116 ALA A CA 1
ATOM 893 C C . ALA A 1 116 ? -9.877 3.678 2.646 1.00 90.12 116 ALA A C 1
ATOM 895 O O . ALA A 1 116 ? -9.406 2.952 1.765 1.00 90.12 116 ALA A O 1
ATOM 896 N N . VAL A 1 117 ? -9.751 5.011 2.605 1.00 94.06 117 VAL A N 1
ATOM 897 C CA . VAL A 1 117 ? -9.108 5.749 1.513 1.00 94.06 117 VAL A CA 1
ATOM 898 C C . VAL A 1 117 ? -8.018 6.680 2.041 1.00 94.06 117 VAL A C 1
ATOM 900 O O . VAL A 1 117 ? -8.223 7.478 2.952 1.00 94.06 117 VAL A O 1
ATOM 903 N N . PHE A 1 118 ? -6.863 6.627 1.386 1.00 95.62 118 PHE A N 1
ATOM 904 C CA . PHE A 1 118 ? -5.701 7.462 1.660 1.00 95.62 118 PHE A CA 1
ATOM 905 C C . PHE A 1 118 ? -5.275 8.227 0.406 1.00 95.62 118 PHE A C 1
ATOM 907 O O . PHE A 1 118 ? -5.459 7.757 -0.721 1.00 95.62 118 PHE A O 1
ATOM 914 N N . THR A 1 119 ? -4.642 9.383 0.580 1.00 96.00 119 THR A N 1
ATOM 915 C CA . THR A 1 119 ? -3.953 10.109 -0.494 1.00 96.00 119 THR A CA 1
ATOM 916 C C . THR A 1 119 ? -2.448 9.939 -0.377 1.00 96.00 119 THR A C 1
ATOM 918 O O . THR A 1 119 ? -1.878 10.048 0.701 1.00 96.00 119 THR A O 1
ATOM 921 N N . VAL A 1 120 ? -1.773 9.691 -1.495 1.00 94.69 120 VAL A N 1
ATOM 922 C CA . VAL A 1 120 ? -0.318 9.512 -1.530 1.00 94.69 120 VAL A CA 1
ATOM 923 C C . VAL A 1 120 ? 0.272 10.275 -2.706 1.00 94.69 120 VAL A C 1
ATOM 925 O O . VAL A 1 120 ? -0.306 10.316 -3.793 1.00 94.69 120 VAL A O 1
ATOM 928 N N . ASN A 1 121 ? 1.452 10.859 -2.514 1.00 91.44 121 ASN A N 1
ATOM 929 C CA . ASN A 1 121 ? 2.219 11.440 -3.609 1.00 91.44 121 ASN A CA 1
ATOM 930 C C . ASN A 1 121 ? 3.277 10.439 -4.088 1.00 91.44 121 ASN A C 1
ATOM 932 O O . ASN A 1 121 ? 4.380 10.370 -3.549 1.00 91.44 121 ASN A O 1
ATOM 936 N N . TYR A 1 122 ? 2.932 9.645 -5.101 1.00 89.12 122 TYR A N 1
ATOM 937 C CA . TYR A 1 122 ? 3.826 8.660 -5.704 1.00 89.12 122 TYR A CA 1
ATOM 938 C C . TYR A 1 122 ? 3.640 8.657 -7.220 1.00 89.12 122 TYR A C 1
ATOM 940 O O . TYR A 1 122 ? 2.628 8.183 -7.723 1.00 89.12 122 TYR A O 1
ATOM 948 N N . HIS A 1 123 ? 4.596 9.203 -7.980 1.00 84.31 123 HIS A N 1
ATOM 949 C CA . HIS A 1 123 ? 4.400 9.527 -9.410 1.00 84.31 123 HIS A CA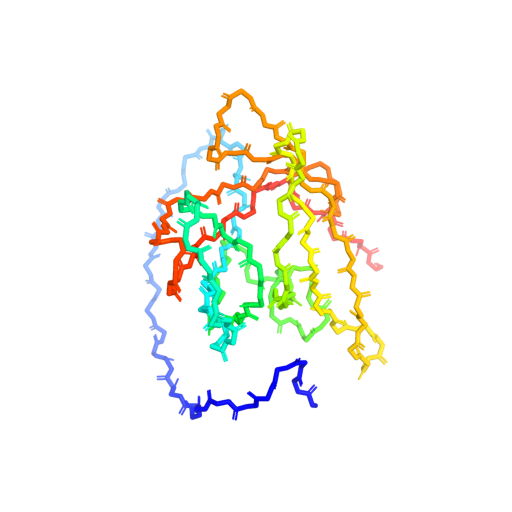 1
ATOM 950 C C . HIS A 1 123 ? 3.160 10.407 -9.645 1.00 84.31 123 HIS A C 1
ATOM 952 O O . HIS A 1 123 ? 2.338 10.114 -10.522 1.00 84.31 123 HIS A O 1
ATOM 958 N N . GLY A 1 124 ? 3.031 11.458 -8.830 1.00 86.12 124 GLY A N 1
ATOM 959 C CA . GLY A 1 124 ? 1.874 12.350 -8.764 1.00 86.12 124 GLY A CA 1
ATOM 960 C C . GLY A 1 124 ? 0.917 11.997 -7.625 1.00 86.12 124 GLY A C 1
ATOM 961 O O . GLY A 1 124 ? 1.085 10.984 -6.946 1.00 86.12 124 GLY A O 1
ATOM 962 N N . GLU A 1 125 ? -0.093 12.842 -7.432 1.00 89.62 125 GLU A N 1
ATOM 963 C CA . GLU A 1 125 ? -1.166 12.587 -6.472 1.00 89.62 125 GLU A CA 1
ATOM 964 C C . GLU A 1 125 ? -1.987 11.365 -6.904 1.00 89.62 125 GLU A C 1
ATOM 966 O O . GLU A 1 125 ? -2.452 11.265 -8.048 1.00 89.62 125 GLU A O 1
ATOM 971 N N . ARG A 1 126 ? -2.132 10.418 -5.980 1.00 90.62 126 ARG A N 1
ATOM 972 C CA . ARG A 1 126 ? -2.858 9.161 -6.151 1.00 90.62 126 ARG A CA 1
ATOM 973 C C . ARG A 1 126 ? -3.718 8.886 -4.931 1.00 90.62 126 ARG A C 1
ATOM 975 O O . ARG A 1 126 ? -3.455 9.393 -3.842 1.00 90.62 126 ARG A O 1
ATOM 982 N N . LYS A 1 127 ? -4.721 8.037 -5.124 1.00 93.88 127 LYS A N 1
ATOM 983 C CA . LYS A 1 127 ? -5.541 7.491 -4.045 1.00 93.88 127 LYS A CA 1
ATOM 984 C C . LYS A 1 127 ? -5.166 6.039 -3.814 1.00 93.88 127 LYS A C 1
ATOM 986 O O . LYS A 1 127 ? -4.968 5.309 -4.780 1.00 93.88 127 LYS A O 1
ATOM 991 N N . ILE A 1 128 ? -5.072 5.636 -2.556 1.00 94.00 128 ILE A N 1
ATOM 992 C CA . ILE A 1 128 ? -4.997 4.235 -2.150 1.00 94.00 128 ILE A CA 1
ATOM 993 C C . ILE A 1 128 ? -6.324 3.903 -1.479 1.00 94.00 128 ILE A C 1
ATOM 995 O O . ILE A 1 128 ? -6.705 4.585 -0.535 1.00 94.00 128 ILE A O 1
ATOM 999 N N . SER A 1 129 ? -7.017 2.874 -1.951 1.00 93.62 129 SER A N 1
ATOM 1000 C CA . SER A 1 129 ? -8.173 2.295 -1.271 1.00 93.62 129 SER A CA 1
ATOM 1001 C C . SER A 1 129 ? -7.830 0.925 -0.696 1.00 93.62 129 SER A C 1
ATOM 1003 O O . SER A 1 129 ? -6.996 0.203 -1.251 1.00 93.62 129 SER A O 1
ATOM 1005 N N . VAL A 1 130 ? -8.483 0.568 0.407 1.00 92.94 130 VAL A N 1
ATOM 1006 C CA . VAL A 1 130 ? -8.409 -0.758 1.034 1.00 92.94 130 VAL A CA 1
ATOM 1007 C C . VAL A 1 130 ? -9.741 -1.479 0.802 1.00 92.94 130 VAL A C 1
ATOM 1009 O O . VAL A 1 130 ? -10.618 -1.425 1.661 1.00 92.94 130 VAL A O 1
ATOM 1012 N N . PRO A 1 131 ? -9.966 -2.089 -0.378 1.00 91.00 131 PRO A N 1
ATOM 1013 C CA . PRO A 1 131 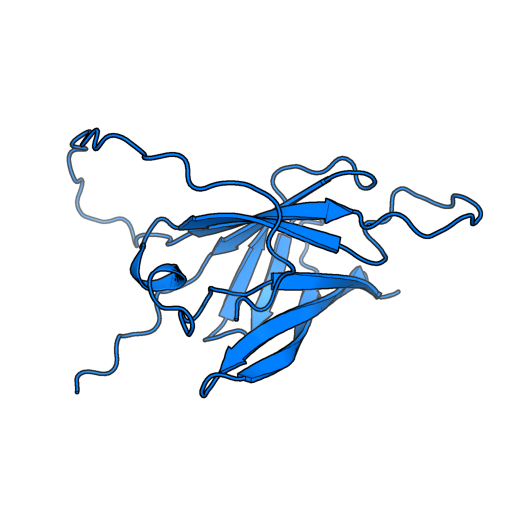? -11.246 -2.724 -0.689 1.00 91.00 131 PRO A CA 1
ATOM 1014 C C . PRO A 1 131 ? -11.566 -3.946 0.178 1.00 91.00 131 PRO A C 1
ATOM 1016 O O . PRO A 1 131 ? -12.742 -4.243 0.361 1.00 91.00 131 PRO A O 1
ATOM 1019 N N . ASP A 1 132 ? -10.553 -4.666 0.668 1.00 93.06 132 ASP A N 1
ATOM 1020 C CA . ASP A 1 132 ? -10.751 -5.850 1.506 1.00 93.06 132 ASP A CA 1
ATOM 1021 C C . ASP A 1 132 ? -9.523 -6.138 2.382 1.00 93.06 132 ASP A C 1
ATOM 1023 O O . ASP A 1 132 ? -8.381 -6.012 1.928 1.00 93.06 132 ASP A O 1
ATOM 1027 N N . THR A 1 133 ? -9.750 -6.509 3.642 1.00 91.88 133 THR A N 1
ATOM 1028 C CA . THR A 1 133 ? -8.707 -6.845 4.620 1.00 91.88 133 THR A CA 1
ATOM 1029 C C . THR A 1 133 ? -9.312 -7.525 5.844 1.00 91.88 133 THR A C 1
ATOM 1031 O O . THR A 1 133 ? -10.392 -7.156 6.304 1.00 91.88 133 THR A O 1
ATOM 1034 N N . ASP A 1 134 ? -8.590 -8.485 6.418 1.00 91.56 134 ASP A N 1
ATOM 1035 C CA . ASP A 1 134 ? -8.914 -9.075 7.724 1.00 91.56 134 ASP A CA 1
ATOM 1036 C C . ASP A 1 134 ? -7.980 -8.572 8.842 1.00 91.56 134 ASP A C 1
ATOM 1038 O O . ASP A 1 134 ? -7.946 -9.133 9.944 1.00 91.56 134 ASP A O 1
ATOM 1042 N N . TYR A 1 135 ? -7.187 -7.534 8.536 1.00 88.19 135 TYR A N 1
ATOM 1043 C CA . TYR A 1 135 ? -6.225 -6.846 9.405 1.00 88.19 135 TYR A CA 1
ATOM 1044 C C . TYR A 1 135 ? -5.066 -7.708 9.934 1.00 88.19 135 TYR A C 1
ATOM 1046 O O . TYR A 1 135 ? -4.139 -7.190 10.565 1.00 88.19 135 TYR A O 1
ATOM 1054 N N . SER A 1 136 ? -5.077 -9.017 9.683 1.00 86.38 136 SER A N 1
ATOM 1055 C CA . SER A 1 136 ? -4.256 -9.975 10.428 1.00 86.38 136 SER A CA 1
ATOM 1056 C C . SER A 1 136 ? -3.568 -11.022 9.566 1.00 86.38 136 SER A C 1
ATOM 1058 O O . SER A 1 136 ? -2.485 -11.472 9.935 1.00 86.38 136 SER A O 1
ATOM 1060 N N . SER A 1 137 ? -4.135 -11.383 8.422 1.00 90.56 137 SER A N 1
ATOM 1061 C CA . SER A 1 137 ? -3.561 -12.362 7.507 1.00 90.56 137 SER A CA 1
ATOM 1062 C C . SER A 1 137 ? -3.375 -11.802 6.104 1.00 90.56 137 SER A C 1
ATOM 1064 O O . SER A 1 137 ? -2.330 -12.062 5.506 1.00 90.56 137 SER A O 1
ATOM 1066 N N . TYR A 1 138 ? -4.304 -10.985 5.602 1.00 93.50 138 TYR A N 1
ATOM 1067 C CA . TYR A 1 138 ? -4.199 -10.377 4.280 1.00 93.50 138 TYR A CA 1
ATOM 1068 C C . TYR A 1 138 ? -4.775 -8.963 4.229 1.00 93.50 138 TYR A C 1
ATOM 1070 O O . TYR A 1 138 ? -5.600 -8.559 5.044 1.00 93.50 138 TYR A O 1
ATOM 1078 N N . THR A 1 139 ? -4.343 -8.218 3.221 1.00 93.75 139 THR A N 1
ATOM 1079 C CA . THR A 1 139 ? -4.904 -6.919 2.865 1.00 93.75 139 THR A CA 1
ATOM 1080 C C . THR A 1 139 ? -4.772 -6.701 1.364 1.00 93.75 139 THR A C 1
ATOM 1082 O O . THR A 1 139 ? -3.761 -7.068 0.753 1.00 93.75 139 THR A O 1
ATOM 1085 N N . ILE A 1 140 ? -5.800 -6.115 0.760 1.00 94.62 140 ILE A N 1
ATOM 1086 C CA . ILE A 1 140 ? -5.790 -5.678 -0.631 1.00 94.62 140 ILE A CA 1
ATOM 1087 C C . ILE A 1 140 ? -5.718 -4.159 -0.635 1.00 94.62 140 ILE A C 1
ATOM 1089 O O . ILE A 1 140 ? -6.546 -3.496 -0.020 1.00 94.62 140 ILE A O 1
ATOM 1093 N N . PHE A 1 141 ? -4.746 -3.610 -1.356 1.00 92.25 141 PHE A N 1
ATOM 1094 C CA . PHE A 1 141 ? -4.634 -2.176 -1.609 1.00 92.25 141 PHE A CA 1
ATOM 1095 C C . PHE A 1 141 ? -4.794 -1.915 -3.092 1.00 92.25 141 PHE A C 1
ATOM 1097 O O . PHE A 1 141 ? -4.141 -2.581 -3.889 1.00 92.25 141 PHE A O 1
ATOM 1104 N N . CYS A 1 142 ? -5.586 -0.923 -3.477 1.00 93.81 142 CYS A N 1
ATOM 1105 C CA . CYS A 1 142 ? -5.672 -0.470 -4.858 1.00 93.81 142 CYS A CA 1
ATOM 1106 C C . CYS A 1 142 ? -5.216 0.978 -4.955 1.00 93.81 142 CYS A C 1
ATOM 1108 O O . CYS A 1 142 ? -5.765 1.867 -4.315 1.00 93.81 142 CYS A O 1
ATOM 1110 N N . MET A 1 143 ? -4.197 1.213 -5.770 1.00 92.19 143 MET A N 1
ATOM 1111 C CA . MET A 1 143 ? -3.711 2.538 -6.095 1.00 92.19 143 MET A CA 1
ATOM 1112 C C . MET A 1 143 ? -4.348 3.010 -7.397 1.00 92.19 143 MET A C 1
ATOM 1114 O O . MET A 1 143 ? -4.159 2.408 -8.455 1.00 92.19 143 MET A O 1
ATOM 1118 N N . GLU A 1 144 ? -5.059 4.125 -7.325 1.00 90.25 144 GLU A N 1
ATOM 1119 C CA . GLU A 1 144 ? -5.657 4.796 -8.466 1.00 90.25 144 GLU A CA 1
ATOM 1120 C C . GLU A 1 144 ? -4.972 6.131 -8.715 1.00 90.25 144 GLU A C 1
ATOM 1122 O O . GLU A 1 144 ? -4.672 6.906 -7.805 1.00 90.25 144 GLU A O 1
ATOM 1127 N N . GLY A 1 145 ? -4.751 6.442 -9.984 1.00 80.62 145 GLY A N 1
ATOM 1128 C CA . GLY A 1 145 ? -4.271 7.757 -10.358 1.00 80.62 145 GLY A CA 1
ATOM 1129 C C . GLY A 1 145 ? -4.223 7.939 -11.856 1.00 80.62 145 GLY A C 1
ATOM 1130 O O . GLY A 1 145 ? -4.507 7.034 -12.645 1.00 80.62 145 GLY A O 1
ATOM 1131 N N . ARG A 1 146 ? -3.812 9.134 -12.266 1.00 70.06 146 ARG A N 1
ATOM 1132 C CA . ARG A 1 146 ? -3.506 9.373 -13.672 1.00 70.06 146 ARG A CA 1
ATOM 1133 C C . ARG A 1 146 ? -2.243 8.583 -14.026 1.00 70.06 146 ARG A C 1
ATOM 1135 O O . ARG A 1 146 ? -1.276 8.538 -13.258 1.00 70.06 146 ARG A O 1
ATOM 1142 N N . CYS A 1 147 ? -2.261 7.915 -15.177 1.00 54.88 147 CYS A N 1
ATOM 1143 C CA . CYS A 1 147 ? -1.050 7.326 -15.740 1.00 54.88 147 CYS A CA 1
ATOM 1144 C C . CYS A 1 147 ? -0.025 8.461 -15.904 1.00 54.88 147 CYS A C 1
ATOM 1146 O O . CYS A 1 147 ? -0.394 9.491 -16.479 1.00 54.88 147 CYS A O 1
ATOM 1148 N N . PRO A 1 148 ? 1.223 8.328 -15.414 1.00 52.56 148 PRO A N 1
ATOM 1149 C CA . PRO A 1 148 ? 2.265 9.270 -15.791 1.00 52.56 148 PRO A CA 1
ATOM 1150 C C . PRO A 1 148 ? 2.316 9.307 -17.324 1.00 52.56 148 PRO A C 1
ATOM 1152 O O . PRO A 1 148 ? 2.220 8.236 -17.940 1.00 52.56 148 PRO A O 1
ATOM 1155 N N . PRO A 1 149 ? 2.413 10.483 -17.969 1.00 47.16 149 PRO A N 1
ATOM 1156 C CA . PRO A 1 149 ? 2.680 10.506 -19.395 1.00 47.16 149 PRO A CA 1
ATOM 1157 C C . PRO A 1 149 ? 3.978 9.726 -19.614 1.00 47.16 149 PRO A C 1
ATOM 1159 O O . PRO A 1 149 ? 4.994 10.032 -18.984 1.00 47.16 149 PRO A O 1
ATOM 1162 N N . MET A 1 150 ? 3.939 8.689 -20.459 1.00 51.06 150 MET A N 1
ATOM 1163 C CA . MET A 1 150 ? 5.177 8.087 -20.947 1.00 51.06 150 MET A CA 1
ATOM 1164 C C . MET A 1 150 ? 6.010 9.231 -21.504 1.00 51.06 150 MET A C 1
ATOM 1166 O O . MET A 1 150 ? 5.541 9.969 -22.372 1.00 51.06 150 MET A O 1
ATOM 1170 N N . ARG A 1 151 ? 7.221 9.419 -20.974 1.00 44.72 151 ARG A N 1
ATOM 1171 C CA . ARG A 1 151 ? 8.190 10.272 -21.649 1.00 44.72 151 ARG A CA 1
ATOM 1172 C C . ARG A 1 151 ? 8.363 9.686 -23.046 1.00 44.72 151 ARG A C 1
ATOM 1174 O O . ARG A 1 151 ? 8.795 8.543 -23.172 1.00 44.72 151 ARG A O 1
ATOM 1181 N N . ALA A 1 152 ? 7.959 10.445 -24.061 1.00 37.25 152 ALA A N 1
ATOM 1182 C CA . ALA A 1 152 ? 8.390 10.185 -25.421 1.00 37.25 152 ALA A CA 1
ATOM 1183 C C . ALA A 1 152 ? 9.922 10.257 -25.406 1.00 37.25 152 ALA A C 1
ATOM 1185 O O . ALA A 1 152 ? 10.478 11.248 -24.924 1.00 37.25 152 ALA A O 1
ATOM 1186 N N . ALA A 1 153 ? 10.560 9.158 -25.801 1.00 35.75 153 ALA A N 1
ATOM 1187 C CA . ALA A 1 153 ? 11.984 9.138 -26.100 1.00 35.75 153 ALA A CA 1
ATOM 1188 C C . ALA A 1 153 ? 12.264 9.996 -27.340 1.00 35.75 153 ALA A C 1
ATOM 1190 O O . ALA A 1 153 ? 11.381 10.030 -28.231 1.00 35.75 153 ALA A O 1
#

Secondary structure (DSSP, 8-state):
--SS---S---PPP------PPPTT----EEEEEEEEEPS-------S----EEEEEEEEEESSGGGTSSTT-TT-EEEEEEEE-TTS-EEEEEEEEETTEEEEEEEEEEE-SSTTEEEEESSSEEEEEEEEE-SSSEEEEEEEEPPPPP---

Organism: Bos indicus x Bos taurus (NCBI:txid30522)

InterPro domains:
  IPR000566 Lipocalin/cytosolic fatty-acid binding domain [PF00061] (52-145)
  IPR002345 Lipocalin [PTHR11430] (50-145)
  IPR002447 Beta-lactoglobulin [PR01172] (59-69)
  IPR002447 Beta-lactoglobulin [PR01172] (80-94)
  IPR002447 Beta-lactoglobulin [PR01172] (107-121)
  IPR002447 Beta-lactoglobulin [PR01172] (128-143)
  IPR012674 Calycin [G3DSA:2.40.128.20] (48-148)
  IPR012674 Calycin [SSF50814] (51-145)

Sequence (153 aa):
MPCVPTLLGERTEHTGVSGERRSPGMHRHYGTCFLAGKKWADSGERTEPVVAGMWHTVAMAASNMLLLDAESGPLRVYVEDLKPTPEGDLEILLQKRENHECVEKTLMAQKTEDPAVFTVNYHGERKISVPDTDYSSYTIFCMEGRCPPMRAA

Foldseek 3Di:
DQPDDDDDDDDDDDDDDDDDDDDPDDPDWKKKKWKKWADDDDPDDDDDLALFFFIWTDDMDIPDCQQCVDLQRLNVKIWTGWDQDPQLKIWTWIWGQDPNDTDIDIWIFDADPDSQWTWTQRLHIWIWGFPDDPSHTITMIMIIDDDNPPPDD